Protein AF-A0A821VM40-F1 (afdb_monomer_lite)

Foldseek 3Di:
DEEEEEECEQEEEEEEEQAAEYEYEYYQYAYYHYYYYNYNYYHYYYYNHDD

pLDDT: mean 84.89, std 8.55, range [51.75, 92.94]

Radius of gyration: 10.96 Å; chains: 1; bounding box: 24×13×28 Å

Structure (mmCIF, N/CA/C/O backbone):
data_AF-A0A821VM40-F1
#
_entry.id   AF-A0A821VM40-F1
#
loop_
_atom_site.group_PDB
_atom_site.id
_atom_site.type_symbol
_atom_site.label_atom_id
_atom_site.label_alt_id
_atom_site.label_comp_id
_atom_site.label_asym_id
_atom_site.label_entity_id
_atom_site.label_seq_id
_atom_site.pdbx_PDB_ins_code
_atom_site.Cartn_x
_atom_site.Cartn_y
_atom_site.Cartn_z
_atom_site.occupancy
_atom_site.B_iso_or_equiv
_atom_site.auth_seq_id
_atom_site.auth_comp_id
_atom_site.auth_asym_id
_atom_site.auth_atom_id
_atom_site.pdbx_PDB_model_num
ATOM 1 N N . VAL A 1 1 ? -12.158 4.910 5.671 1.00 85.88 1 VAL A N 1
ATOM 2 C CA . VAL A 1 1 ? -11.489 4.114 4.617 1.00 85.88 1 VAL A CA 1
ATOM 3 C C . VAL A 1 1 ? -10.725 5.077 3.732 1.00 85.88 1 VAL A C 1
ATOM 5 O O . VAL A 1 1 ? -11.276 6.131 3.440 1.00 85.88 1 VAL A O 1
ATOM 8 N N . ILE A 1 2 ? -9.490 4.759 3.355 1.00 89.19 2 ILE A N 1
ATOM 9 C CA . ILE A 1 2 ? -8.684 5.533 2.400 1.00 89.19 2 ILE A CA 1
ATOM 10 C C . ILE A 1 2 ? -8.361 4.641 1.204 1.00 89.19 2 ILE A C 1
ATOM 12 O O . ILE A 1 2 ? -8.058 3.464 1.390 1.00 89.19 2 ILE A O 1
ATOM 16 N N . VAL A 1 3 ? -8.437 5.205 -0.003 1.00 91.12 3 VAL A N 1
ATOM 17 C CA . VAL A 1 3 ? -8.119 4.520 -1.260 1.00 91.12 3 VAL A CA 1
ATOM 18 C C . VAL A 1 3 ? -7.119 5.366 -2.040 1.00 91.12 3 VAL A C 1
ATOM 20 O O . VAL A 1 3 ? -7.368 6.551 -2.260 1.00 91.12 3 VAL A O 1
ATOM 23 N N . VAL A 1 4 ? -5.996 4.772 -2.441 1.00 88.31 4 VAL A N 1
ATOM 24 C CA . VAL A 1 4 ? -4.935 5.451 -3.199 1.00 88.31 4 VAL A CA 1
ATOM 25 C C . VAL A 1 4 ? -4.475 4.560 -4.351 1.00 88.31 4 VAL A C 1
ATOM 27 O O . VAL A 1 4 ? -4.320 3.353 -4.177 1.00 88.31 4 VAL A O 1
ATOM 30 N N . SER A 1 5 ? -4.244 5.152 -5.523 1.00 90.38 5 SER A N 1
ATOM 31 C CA . SER A 1 5 ? -3.730 4.450 -6.700 1.00 90.38 5 SER A CA 1
ATOM 32 C C . SER A 1 5 ? -2.551 5.206 -7.299 1.00 90.38 5 SER A C 1
ATOM 34 O O . SER A 1 5 ? -2.640 6.411 -7.527 1.00 90.38 5 SER A O 1
ATOM 36 N N . PHE A 1 6 ? -1.475 4.485 -7.589 1.00 86.06 6 PHE A N 1
ATOM 37 C CA . PHE A 1 6 ? -0.273 4.984 -8.248 1.00 86.06 6 PHE A CA 1
ATOM 38 C C . PHE A 1 6 ? -0.091 4.253 -9.579 1.00 86.06 6 PHE A C 1
ATOM 40 O O . PHE A 1 6 ? -0.257 3.037 -9.637 1.00 86.06 6 PHE A O 1
ATOM 47 N N . SER A 1 7 ? 0.247 4.983 -10.642 1.00 88.62 7 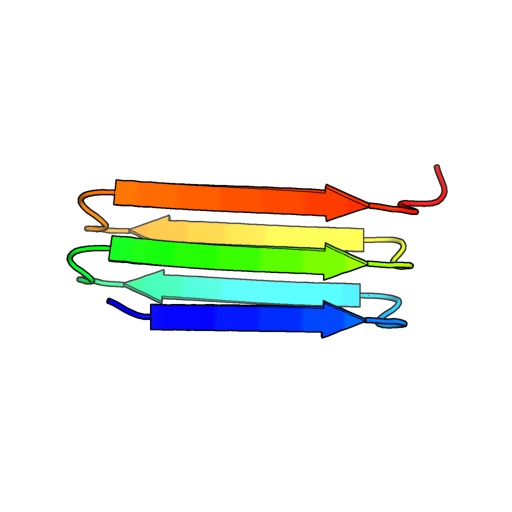SER A N 1
ATOM 48 C CA . SER A 1 7 ? 0.518 4.419 -11.968 1.00 88.62 7 SER A CA 1
ATOM 49 C C . SER A 1 7 ? 1.687 5.147 -12.624 1.00 88.62 7 SER A C 1
ATOM 51 O O . SER A 1 7 ? 1.755 6.375 -12.545 1.00 88.62 7 SER A O 1
ATOM 53 N N . GLY A 1 8 ? 2.612 4.397 -13.231 1.00 84.00 8 GLY A N 1
ATOM 54 C CA . GLY A 1 8 ? 3.779 4.956 -13.922 1.00 84.00 8 GLY A CA 1
ATOM 55 C C . GLY A 1 8 ? 4.766 5.656 -12.985 1.00 84.00 8 GLY A C 1
ATOM 56 O O . GLY A 1 8 ? 5.519 6.530 -13.412 1.00 84.00 8 GLY A O 1
ATOM 57 N N . VAL A 1 9 ? 4.727 5.329 -11.690 1.00 80.69 9 VAL A N 1
ATOM 58 C CA . VAL A 1 9 ? 5.575 5.963 -10.681 1.00 80.69 9 VAL A CA 1
ATOM 59 C C . VAL A 1 9 ? 6.830 5.107 -10.495 1.00 80.69 9 VAL A C 1
ATOM 61 O O . VAL A 1 9 ? 6.723 3.998 -9.972 1.00 80.69 9 VAL A O 1
ATOM 64 N N . PRO A 1 10 ? 8.029 5.594 -10.863 1.00 80.38 10 PRO A N 1
ATOM 65 C CA . PRO A 1 10 ? 9.250 4.798 -10.751 1.00 80.38 10 PRO A CA 1
ATOM 66 C C . PRO A 1 10 ? 9.603 4.485 -9.290 1.00 80.38 10 PRO A C 1
ATOM 68 O O . PRO A 1 10 ? 10.070 3.383 -9.000 1.00 80.38 10 PRO A O 1
ATOM 71 N N . VAL A 1 11 ? 9.345 5.427 -8.371 1.00 84.06 11 VAL A N 1
ATOM 72 C CA . VAL A 1 11 ? 9.563 5.261 -6.928 1.00 84.06 11 VAL A CA 1
ATOM 73 C C . VAL A 1 11 ? 8.403 5.847 -6.126 1.00 84.06 11 VAL A C 1
ATOM 75 O O . VAL A 1 11 ? 8.096 7.030 -6.270 1.00 84.06 11 VAL A O 1
ATOM 78 N N . ALA A 1 12 ? 7.798 5.051 -5.242 1.00 84.44 12 ALA A N 1
ATOM 79 C CA . ALA A 1 12 ? 6.732 5.496 -4.344 1.00 84.44 12 ALA A CA 1
ATOM 80 C C . ALA A 1 12 ? 7.034 5.134 -2.881 1.00 84.44 12 ALA A C 1
ATOM 82 O O . ALA A 1 12 ? 7.390 3.998 -2.568 1.00 84.44 12 ALA A O 1
ATOM 83 N N . VAL A 1 13 ? 6.852 6.098 -1.974 1.00 87.25 13 VAL A N 1
ATOM 84 C CA . VAL A 1 13 ? 6.929 5.883 -0.521 1.00 87.25 13 VAL A CA 1
ATOM 85 C C . VAL A 1 13 ? 5.639 6.382 0.108 1.00 87.25 13 VAL A C 1
ATOM 87 O O . VAL A 1 13 ? 5.291 7.554 -0.035 1.00 87.25 13 VAL A O 1
ATOM 90 N N . VAL A 1 14 ? 4.924 5.494 0.796 1.00 87.69 14 VAL A N 1
ATOM 91 C CA . VAL A 1 14 ? 3.610 5.798 1.374 1.00 87.69 14 VAL A CA 1
ATOM 92 C C . VAL A 1 14 ? 3.552 5.332 2.824 1.00 87.69 14 VAL A C 1
ATOM 94 O O . VAL A 1 14 ? 3.978 4.224 3.146 1.00 87.69 14 VAL A O 1
ATOM 97 N N . SER A 1 15 ? 3.011 6.179 3.702 1.00 91.00 15 SER A N 1
ATOM 98 C CA . SER A 1 15 ? 2.838 5.880 5.124 1.00 91.00 15 SER A CA 1
ATOM 99 C C . SER A 1 15 ? 1.408 6.171 5.563 1.00 91.00 15 SER A C 1
ATOM 101 O O . SER A 1 15 ? 0.880 7.253 5.305 1.00 91.00 15 SER A O 1
ATOM 103 N N . PHE A 1 16 ? 0.796 5.202 6.235 1.00 90.44 16 PHE A N 1
ATOM 104 C CA . PHE A 1 16 ? -0.560 5.280 6.763 1.00 90.44 16 PHE A CA 1
ATOM 105 C C . PHE A 1 16 ? -0.535 5.105 8.281 1.00 90.44 16 PHE A C 1
ATOM 107 O O . PHE A 1 16 ? -0.002 4.114 8.784 1.00 90.44 16 PHE A O 1
ATOM 114 N N . THR A 1 17 ? -1.139 6.048 9.008 1.00 91.31 17 THR A N 1
ATOM 115 C CA . THR A 1 17 ? -1.195 6.038 10.475 1.00 91.31 17 THR A CA 1
ATOM 116 C C . THR A 1 17 ? -2.624 6.194 10.990 1.00 91.31 17 THR A C 1
ATOM 118 O O . THR A 1 17 ? -3.348 7.084 10.554 1.00 91.31 17 THR A O 1
ATOM 121 N N . SER A 1 18 ? -3.030 5.342 11.937 1.00 89.19 18 SER A N 1
ATOM 122 C CA . SER A 1 18 ? -4.312 5.443 12.662 1.00 89.19 18 SER A CA 1
ATOM 123 C C . SER A 1 18 ? -5.560 5.440 11.763 1.00 89.19 18 SER A C 1
ATOM 125 O O . SER A 1 18 ? -6.480 6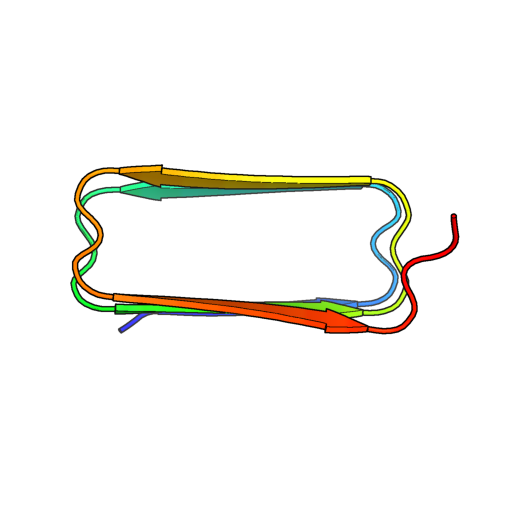.238 11.947 1.00 89.19 18 SER A O 1
ATOM 127 N N . ILE A 1 19 ? -5.608 4.544 10.771 1.00 87.00 19 ILE A N 1
ATOM 128 C CA . ILE A 1 19 ? -6.709 4.461 9.796 1.00 87.00 19 ILE A CA 1
ATOM 129 C C . ILE A 1 19 ? -7.465 3.142 9.961 1.00 87.00 19 ILE A C 1
ATOM 131 O O . ILE A 1 19 ? -6.868 2.078 10.021 1.00 87.00 19 ILE A O 1
ATOM 135 N N . GLY A 1 20 ? -8.801 3.178 9.947 1.00 88.12 20 GLY A N 1
ATOM 136 C CA . GLY A 1 20 ? -9.602 1.948 10.010 1.00 88.12 20 GLY A CA 1
ATOM 137 C C . GLY A 1 20 ? -9.321 0.986 8.846 1.00 88.12 20 GLY A C 1
ATOM 138 O O . GLY A 1 20 ? -8.993 -0.171 9.062 1.00 88.12 20 GLY A O 1
ATOM 139 N N . VAL A 1 21 ? -9.403 1.465 7.601 1.00 91.00 21 VAL A N 1
ATOM 140 C CA . VAL A 1 21 ? -9.134 0.647 6.405 1.00 91.00 21 VAL A CA 1
ATOM 141 C C . VAL A 1 21 ? -8.350 1.449 5.374 1.00 91.00 21 VAL A C 1
ATOM 143 O O . VAL A 1 21 ? -8.751 2.576 5.061 1.00 91.00 21 VAL A O 1
ATOM 146 N N . ALA A 1 22 ? -7.295 0.858 4.820 1.00 91.00 22 ALA A N 1
ATOM 147 C CA . ALA A 1 22 ? -6.510 1.396 3.716 1.00 91.00 22 ALA A CA 1
ATOM 148 C C . ALA A 1 22 ? -6.522 0.431 2.521 1.00 91.00 22 ALA A C 1
ATOM 150 O O . ALA A 1 22 ? -6.308 -0.769 2.685 1.00 91.00 22 ALA A O 1
ATOM 151 N N . VAL A 1 23 ? -6.754 0.960 1.321 1.00 90.81 23 VAL A N 1
ATOM 152 C CA . VAL A 1 23 ? -6.640 0.235 0.052 1.00 90.81 23 VAL A CA 1
ATOM 153 C C . VAL A 1 23 ? -5.653 0.977 -0.837 1.00 90.81 23 VAL A C 1
ATOM 155 O O . VAL A 1 23 ? -5.809 2.175 -1.073 1.00 90.81 23 VAL A O 1
ATOM 158 N N . VAL A 1 24 ? -4.626 0.282 -1.315 1.00 89.06 24 VAL A N 1
ATOM 159 C CA . VAL A 1 24 ? -3.529 0.882 -2.078 1.00 89.06 24 VAL A CA 1
ATOM 160 C C . VAL A 1 24 ? -3.249 0.044 -3.317 1.00 89.06 24 VAL A C 1
ATOM 162 O O . VAL A 1 24 ? -3.094 -1.170 -3.213 1.00 89.06 24 VAL A O 1
ATOM 165 N N . SER A 1 25 ? -3.171 0.679 -4.482 1.00 88.94 25 SER A N 1
ATOM 166 C CA . SER A 1 25 ? -2.814 0.013 -5.736 1.00 88.94 25 SER A CA 1
ATOM 167 C C . SER A 1 25 ? -1.611 0.681 -6.386 1.00 88.94 25 SER A C 1
ATOM 169 O O . SER A 1 25 ? -1.544 1.908 -6.446 1.00 88.94 25 SER A O 1
ATOM 171 N N . PHE A 1 26 ? -0.691 -0.124 -6.904 1.00 86.31 26 PHE A N 1
ATOM 172 C CA . PHE A 1 26 ? 0.477 0.320 -7.655 1.00 86.31 26 PHE A CA 1
ATOM 173 C C . PHE A 1 26 ? 0.513 -0.375 -9.012 1.00 86.31 26 PHE A C 1
ATOM 175 O O . PHE A 1 26 ? 0.416 -1.601 -9.085 1.00 86.31 26 PHE A O 1
ATOM 182 N N . SER A 1 27 ? 0.694 0.407 -10.069 1.00 85.44 27 SER A N 1
ATOM 183 C CA . SER A 1 27 ? 0.863 -0.079 -11.435 1.00 85.44 27 SER A CA 1
ATOM 184 C C . SER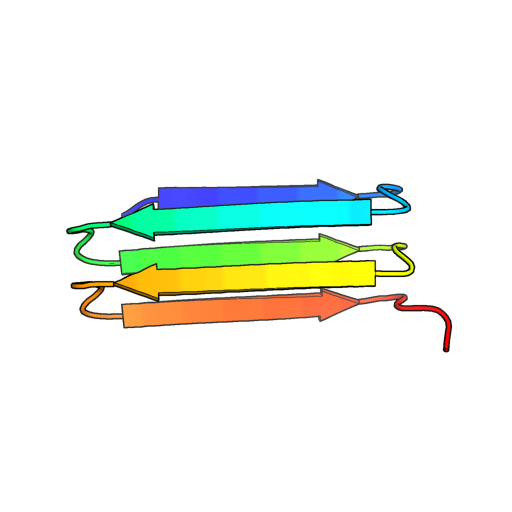 A 1 27 ? 2.114 0.519 -12.075 1.00 85.44 27 SER A C 1
ATOM 186 O O . SER A 1 27 ? 2.343 1.723 -11.959 1.00 85.44 27 SER A O 1
ATOM 188 N N . ASP A 1 28 ? 2.900 -0.302 -12.769 1.00 73.56 28 ASP A N 1
ATOM 189 C CA . ASP A 1 28 ? 4.000 0.139 -13.643 1.00 73.56 28 ASP A CA 1
ATOM 190 C C . ASP A 1 28 ? 5.066 0.990 -12.921 1.00 73.56 28 ASP A C 1
ATOM 192 O O . ASP A 1 28 ? 5.384 2.111 -13.323 1.00 73.56 28 ASP A O 1
ATOM 196 N N . GLY A 1 29 ? 5.598 0.467 -11.814 1.00 68.56 29 GLY A N 1
ATOM 197 C CA . GLY A 1 29 ? 6.640 1.111 -11.008 1.00 68.56 29 GLY A CA 1
ATOM 198 C C . GLY A 1 29 ? 7.795 0.169 -10.677 1.00 68.56 29 GLY A C 1
ATOM 199 O O . GLY A 1 29 ? 7.652 -1.048 -10.773 1.00 68.56 29 GLY A O 1
ATOM 200 N N . SER A 1 30 ? 8.944 0.725 -10.285 1.00 67.00 30 SER A N 1
ATOM 201 C CA . SER A 1 30 ? 10.159 -0.058 -10.008 1.00 67.00 30 SER A CA 1
ATOM 202 C C . SER A 1 30 ? 10.357 -0.310 -8.513 1.00 67.00 30 SER A C 1
ATOM 204 O O . SER A 1 30 ? 10.543 -1.448 -8.097 1.00 67.00 30 SER A O 1
ATOM 206 N N . VAL A 1 31 ? 10.286 0.731 -7.675 1.00 77.44 31 VAL A N 1
ATOM 207 C CA . VAL A 1 31 ? 10.546 0.605 -6.230 1.00 77.44 31 VAL A CA 1
ATOM 208 C C . VAL A 1 31 ? 9.394 1.190 -5.426 1.00 77.44 31 VAL A C 1
ATOM 210 O O . VAL A 1 31 ? 9.091 2.376 -5.522 1.00 77.44 31 VAL A O 1
ATOM 213 N N . THR A 1 32 ? 8.766 0.371 -4.586 1.00 80.62 32 THR A N 1
ATOM 214 C CA . THR A 1 32 ? 7.681 0.828 -3.711 1.00 80.62 32 THR A CA 1
ATOM 215 C C . THR A 1 32 ? 7.939 0.445 -2.263 1.00 80.62 32 THR A C 1
ATOM 217 O O . THR A 1 32 ? 8.235 -0.710 -1.964 1.00 80.62 32 THR A O 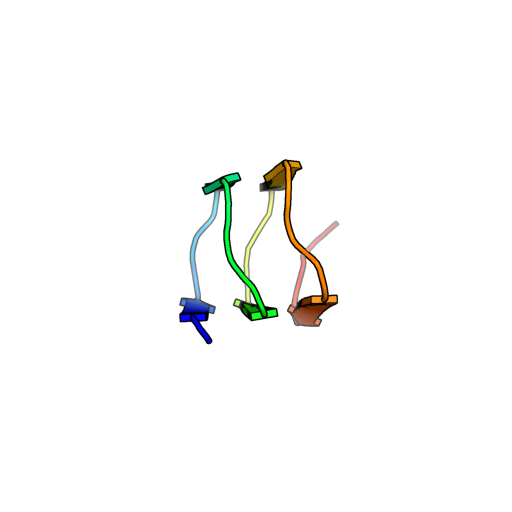1
ATOM 220 N N . VAL A 1 33 ? 7.775 1.408 -1.357 1.00 83.81 33 VAL A N 1
ATOM 221 C CA . VAL A 1 33 ? 7.797 1.191 0.092 1.00 83.81 33 VAL A CA 1
ATOM 222 C C . VAL A 1 33 ? 6.461 1.630 0.677 1.00 83.81 33 VAL A C 1
ATOM 224 O O . VAL A 1 33 ? 6.044 2.777 0.509 1.00 83.81 33 VAL A O 1
ATOM 227 N N . VAL A 1 34 ? 5.798 0.722 1.390 1.00 86.88 34 VAL A N 1
ATOM 228 C CA . VAL A 1 34 ? 4.524 0.995 2.062 1.00 86.88 34 VAL A CA 1
ATOM 229 C C . VAL A 1 34 ? 4.653 0.667 3.542 1.00 86.88 34 VAL A C 1
ATOM 231 O O . VAL A 1 34 ? 5.084 -0.428 3.898 1.00 86.88 34 VAL A O 1
ATOM 234 N N . SER A 1 35 ? 4.266 1.611 4.397 1.00 90.69 35 SER A N 1
ATOM 235 C CA . SER A 1 35 ? 4.241 1.435 5.848 1.00 90.69 35 SER A CA 1
ATOM 236 C C . SER A 1 35 ? 2.843 1.671 6.405 1.00 90.69 35 SER A C 1
ATOM 238 O O . SER A 1 35 ? 2.164 2.634 6.041 1.00 90.69 35 SER A O 1
ATOM 240 N N . PHE A 1 36 ? 2.428 0.792 7.313 1.00 90.69 36 PHE A N 1
ATOM 241 C CA . PHE A 1 36 ? 1.159 0.878 8.023 1.00 90.69 36 PHE A CA 1
ATOM 242 C C . PHE A 1 36 ? 1.419 0.839 9.526 1.00 90.69 36 PHE A C 1
ATOM 244 O O . PHE A 1 36 ? 2.093 -0.063 10.021 1.00 90.69 36 PHE A O 1
ATOM 251 N N . SER A 1 37 ? 0.845 1.789 10.259 1.00 92.94 37 SER A N 1
ATOM 252 C CA . SER A 1 37 ? 0.867 1.806 11.720 1.00 92.94 37 SER A CA 1
ATOM 253 C C . SER A 1 37 ? -0.518 2.131 12.266 1.00 92.94 37 SER A C 1
ATOM 255 O O . SER A 1 37 ? -1.157 3.091 11.841 1.00 92.94 37 SER A O 1
ATOM 257 N N . GLY A 1 38 ? -1.021 1.312 13.191 1.00 90.06 38 GLY A N 1
ATOM 258 C CA . GLY A 1 38 ? -2.377 1.479 13.724 1.00 90.06 38 GLY A CA 1
ATOM 259 C C . GLY A 1 38 ? -3.470 1.379 12.652 1.00 90.06 38 GLY A C 1
ATOM 260 O O . GLY A 1 38 ? -4.488 2.060 12.756 1.00 90.06 38 GLY A O 1
ATOM 261 N N . VAL A 1 39 ? -3.243 0.582 11.601 1.00 91.56 39 VAL A N 1
ATOM 262 C CA . VAL A 1 39 ? -4.234 0.328 10.549 1.00 91.56 39 VAL A CA 1
ATOM 263 C C . VAL A 1 39 ? -4.954 -0.984 10.827 1.00 91.56 39 VAL A C 1
ATOM 265 O O . VAL A 1 39 ? -4.296 -2.005 10.998 1.00 91.56 39 VAL A O 1
ATOM 268 N N . ALA A 1 40 ? -6.291 -0.965 10.886 1.00 92.31 40 ALA A N 1
ATOM 269 C CA . ALA A 1 40 ? -7.047 -2.173 11.234 1.00 92.31 40 ALA A CA 1
ATOM 270 C C . ALA A 1 40 ? -7.166 -3.151 10.053 1.00 92.31 40 ALA A C 1
ATOM 272 O O . ALA A 1 40 ? -7.088 -4.360 10.250 1.00 92.31 40 ALA A O 1
ATOM 273 N N . VAL A 1 41 ? -7.313 -2.643 8.825 1.00 89.94 41 VAL A N 1
ATOM 274 C CA . VAL A 1 41 ? -7.312 -3.456 7.598 1.00 89.94 41 VAL A CA 1
ATOM 275 C C . VAL A 1 41 ? -6.514 -2.754 6.502 1.00 89.94 41 VAL A C 1
ATOM 277 O O . VAL A 1 41 ? -6.763 -1.587 6.202 1.00 89.94 41 VAL A O 1
ATOM 280 N N . ALA A 1 42 ? -5.590 -3.475 5.869 1.00 89.88 42 ALA A N 1
ATOM 281 C CA . ALA A 1 42 ? -4.827 -2.994 4.723 1.00 89.88 42 ALA A CA 1
ATOM 282 C C . ALA A 1 42 ? -4.975 -3.959 3.539 1.00 89.88 42 ALA A C 1
ATOM 284 O O . ALA A 1 42 ? -4.756 -5.161 3.684 1.00 89.88 42 ALA A O 1
ATOM 285 N N . VAL A 1 43 ? -5.328 -3.427 2.370 1.00 91.06 43 VAL A N 1
ATOM 286 C CA . VAL A 1 43 ? -5.328 -4.148 1.091 1.00 91.06 43 VAL A CA 1
ATOM 287 C C . VAL A 1 43 ? -4.336 -3.456 0.171 1.00 91.06 43 VAL A C 1
ATOM 289 O O . VAL A 1 43 ? -4.455 -2.257 -0.072 1.00 91.06 43 VAL A O 1
ATOM 292 N N . VAL A 1 44 ? -3.354 -4.201 -0.334 1.00 89.25 44 VAL A N 1
ATOM 293 C CA . VAL A 1 44 ? -2.318 -3.669 -1.226 1.00 89.25 44 VAL A CA 1
ATOM 294 C C . VAL A 1 44 ? -2.241 -4.524 -2.483 1.00 89.25 44 VAL A C 1
ATOM 296 O O . VAL A 1 44 ? -2.155 -5.746 -2.387 1.00 89.25 44 VAL A O 1
ATOM 299 N N . SER A 1 45 ? -2.272 -3.879 -3.647 1.00 89.50 45 SER A N 1
ATOM 300 C CA . SER A 1 45 ? -2.151 -4.519 -4.957 1.00 89.50 45 SER A CA 1
ATOM 301 C C . SER A 1 45 ? -0.979 -3.935 -5.738 1.00 89.50 45 SER A C 1
ATOM 303 O O . SER A 1 45 ? -0.792 -2.719 -5.761 1.00 89.50 45 SER A O 1
ATOM 305 N N . PHE A 1 46 ? -0.220 -4.806 -6.403 1.00 85.38 46 PHE A N 1
ATOM 306 C CA . PHE A 1 46 ? 0.882 -4.443 -7.291 1.00 85.38 46 PHE A CA 1
ATOM 307 C C . PHE A 1 46 ? 0.686 -5.105 -8.652 1.00 85.38 46 PHE A C 1
ATOM 309 O O . PHE A 1 46 ? 0.446 -6.309 -8.735 1.00 85.38 46 PHE A O 1
ATOM 316 N N . THR A 1 47 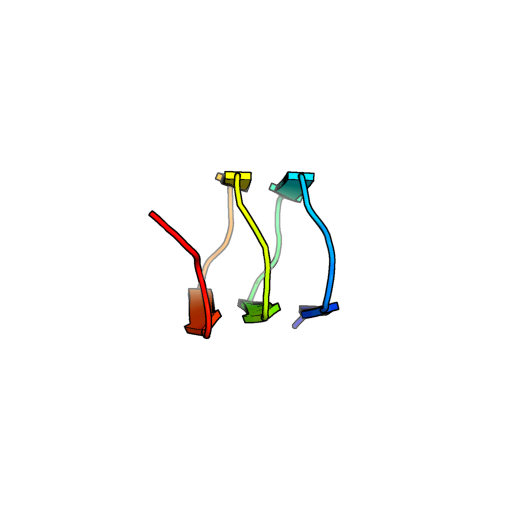? 0.831 -4.326 -9.714 1.00 85.00 47 THR A N 1
ATOM 317 C CA . THR A 1 47 ? 0.697 -4.766 -11.105 1.00 85.00 47 THR A CA 1
ATOM 318 C C . THR A 1 47 ? 1.810 -4.152 -11.947 1.00 85.00 47 THR A C 1
ATOM 320 O O . THR A 1 47 ? 2.192 -3.009 -11.728 1.00 85.00 47 THR A O 1
ATOM 323 N N . GLY A 1 48 ? 2.372 -4.905 -12.896 1.00 76.88 48 GLY A N 1
ATOM 324 C CA . GLY A 1 48 ? 3.399 -4.372 -13.806 1.00 76.88 48 GLY A CA 1
ATOM 325 C C . GLY A 1 48 ? 4.697 -3.914 -13.125 1.00 76.88 48 GLY A C 1
ATOM 326 O O . GLY A 1 48 ? 5.405 -3.077 -13.672 1.00 76.88 48 GLY A O 1
ATOM 327 N N . ILE A 1 49 ? 5.016 -4.430 -11.931 1.00 65.94 49 ILE A N 1
ATOM 328 C CA . ILE A 1 49 ? 6.308 -4.161 -11.289 1.00 65.94 49 ILE A CA 1
ATOM 329 C C . ILE A 1 49 ? 7.417 -4.852 -12.092 1.00 65.94 49 ILE A C 1
ATOM 331 O O . ILE A 1 49 ? 7.463 -6.079 -12.183 1.00 65.94 49 ILE A O 1
ATOM 335 N N . GLY A 1 50 ? 8.267 -4.060 -12.744 1.00 61.09 50 GLY A N 1
ATOM 336 C CA . GLY A 1 50 ? 9.459 -4.569 -13.421 1.00 61.09 50 GLY A CA 1
ATOM 337 C C . GLY A 1 50 ? 10.511 -4.929 -12.376 1.00 61.09 50 GLY A C 1
ATOM 338 O O . GLY A 1 50 ? 10.865 -4.069 -11.571 1.00 61.09 50 GLY A O 1
ATOM 339 N N . VAL A 1 51 ? 10.957 -6.191 -12.370 1.00 51.75 51 VAL A N 1
ATOM 340 C CA . VAL A 1 51 ? 12.094 -6.657 -11.553 1.00 51.75 51 VAL A CA 1
ATOM 341 C 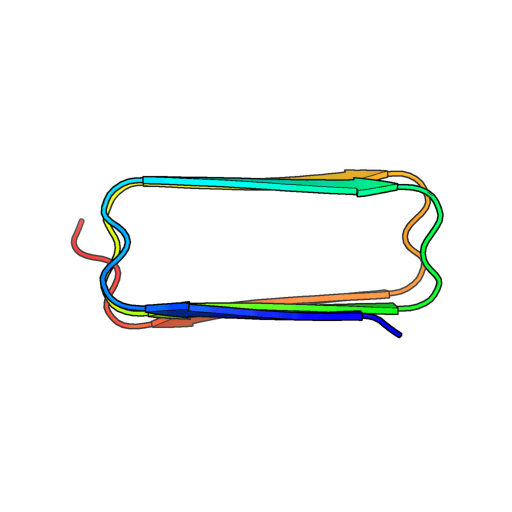C . VAL A 1 51 ? 13.420 -6.118 -12.067 1.00 51.75 51 VAL A C 1
ATOM 343 O O . VAL A 1 51 ? 13.579 -6.031 -13.307 1.00 51.75 51 VAL A O 1
#

Sequence (51 aa):
VIVVSFSGVPVAVVSFTSIGVAVVSFSDGSVTVVSFSGVAVAVVSFTGIGV

Secondary structure (DSSP, 8-state):
-EEEEEES-SEEEEEEES-SEEEEEEES-SEEEEEEES-SEEEEEEES---